Protein AF-A0A7S4M782-F1 (afdb_monomer_lite)

pLDDT: mean 84.3, std 16.55, range [36.47, 96.69]

Organism: NCBI:txid1487602

Secondary structure (DSSP, 8-state):
--HHHH--HHHHHHHHHHHHH-S-HHHHHHHHHHHHHH-EE-HHHHHHHHHHHTSSHHHHHHHHHHGGG--EE-TTHHHHHHHHTT-SSHHHHHHHHHHHHHHHH-TTS-HHHHHHHHHHHHHHHH-HHHHTSTTGGG--HHHHHTT--

Foldseek 3Di:
DDLLVVDDPVLLLVLLCQLQPPPDLVSNLVSLLSNLQVQEDDPSNLNSLVNQCPDPDVSVVSSLVSLLSHAHYDPPCLVVLLVQCLPLDLSSVSSSLSNLVNNLPHPPQDPVSVVVSLVSNVVSVVDPSNVPDPNCVPPPVNVVVVVPD

Sequence (149 aa):
VTFQNCATPDLASLLSVATTESVSAFGRIAAMELLSIFGHVSEDTVNAMKCALLDVSFVAESALLCTKQFRYLDDGLLEFLIKELYHQFPSMCLAAARILSAVYLEPCTSPKQRHIILEALAEALKHPSIKKKPVFTMINTAKKITANH

Radius of gyration: 15.27 Å; chains: 1; bounding box: 32×34×45 Å

Structure (mmCIF, N/CA/C/O backbone):
data_AF-A0A7S4M782-F1
#
_entry.id   AF-A0A7S4M782-F1
#
loop_
_atom_site.group_PDB
_atom_site.id
_atom_site.type_symbol
_atom_site.label_atom_id
_atom_site.label_alt_id
_atom_site.label_comp_id
_atom_site.label_asym_id
_atom_site.label_entity_id
_atom_site.label_seq_id
_atom_site.pdbx_PDB_ins_code
_atom_site.Cartn_x
_atom_site.Cartn_y
_atom_site.Cartn_z
_atom_site.occupancy
_atom_site.B_iso_or_equiv
_atom_site.auth_seq_id
_atom_site.auth_comp_id
_atom_site.auth_asym_id
_atom_site.auth_atom_id
_atom_site.pdbx_PDB_model_num
ATOM 1 N N . VAL A 1 1 ? -6.361 22.117 -12.396 1.00 50.34 1 VAL A N 1
ATOM 2 C CA . VAL A 1 1 ? -6.978 20.791 -12.168 1.00 50.34 1 VAL A CA 1
ATOM 3 C C . VAL A 1 1 ? -5.873 19.863 -11.700 1.00 50.34 1 VAL A C 1
ATOM 5 O O . VAL A 1 1 ? -4.848 19.809 -12.365 1.00 50.34 1 VAL A O 1
ATOM 8 N N . THR A 1 2 ? -5.990 19.264 -10.517 1.00 65.12 2 THR A N 1
ATOM 9 C CA . THR A 1 2 ? -4.994 18.310 -9.998 1.00 65.12 2 THR A CA 1
ATOM 10 C C . THR A 1 2 ? -5.174 16.957 -10.687 1.00 65.12 2 THR A C 1
ATOM 12 O O . THR A 1 2 ? -6.294 16.612 -11.052 1.00 65.12 2 THR A O 1
ATOM 15 N N . PHE A 1 3 ? -4.094 16.187 -10.863 1.00 70.94 3 PHE A N 1
ATOM 16 C CA . PHE A 1 3 ? -4.130 14.839 -11.458 1.00 70.94 3 PHE A CA 1
ATOM 17 C C . PHE A 1 3 ? -5.226 13.956 -10.837 1.00 70.94 3 PHE A C 1
ATOM 19 O O . PHE A 1 3 ? -5.972 13.294 -11.550 1.00 70.94 3 PHE A O 1
ATOM 26 N N . GLN A 1 4 ? -5.394 14.047 -9.515 1.00 69.19 4 GLN A N 1
ATOM 27 C CA . GLN A 1 4 ? -6.413 13.328 -8.752 1.00 69.19 4 GLN A CA 1
ATOM 28 C C . GLN A 1 4 ? -7.854 13.609 -9.219 1.00 69.19 4 GLN A C 1
ATOM 30 O O . GLN A 1 4 ? -8.684 12.710 -9.191 1.00 69.19 4 GLN A O 1
ATOM 35 N N . ASN A 1 5 ? -8.144 14.818 -9.713 1.00 67.44 5 ASN A N 1
ATOM 36 C CA . ASN A 1 5 ? -9.477 15.188 -10.205 1.00 67.44 5 ASN A CA 1
ATOM 37 C C . ASN A 1 5 ? -9.756 14.674 -11.628 1.00 67.44 5 ASN A C 1
ATOM 39 O O . ASN A 1 5 ? -10.899 14.720 -12.073 1.00 67.44 5 ASN A O 1
ATOM 43 N N . CYS A 1 6 ? -8.721 14.232 -12.350 1.00 70.94 6 CYS A N 1
ATOM 44 C CA . CYS A 1 6 ? -8.830 13.663 -13.696 1.00 70.94 6 CYS A CA 1
ATOM 45 C C . CYS A 1 6 ? -8.669 12.138 -13.709 1.00 70.94 6 CYS A C 1
ATOM 47 O O . CYS A 1 6 ? -8.806 11.523 -14.765 1.00 70.94 6 CYS A O 1
ATOM 49 N N . ALA A 1 7 ? -8.310 11.536 -12.575 1.00 75.69 7 ALA A N 1
ATOM 50 C CA . ALA A 1 7 ? -8.004 10.122 -12.501 1.00 75.69 7 ALA A CA 1
ATOM 51 C C . ALA A 1 7 ? -9.288 9.284 -12.521 1.00 75.69 7 ALA A C 1
ATOM 53 O O . ALA A 1 7 ? -10.231 9.539 -11.772 1.00 75.69 7 ALA A O 1
ATOM 54 N N . THR A 1 8 ? -9.311 8.280 -13.393 1.00 81.44 8 THR A N 1
ATOM 55 C CA . THR A 1 8 ? -10.413 7.326 -13.549 1.00 81.44 8 THR A CA 1
ATOM 56 C C . THR A 1 8 ? -9.976 5.930 -13.092 1.00 81.44 8 THR A C 1
ATOM 58 O O . THR A 1 8 ? -8.773 5.652 -13.054 1.00 81.44 8 THR A O 1
A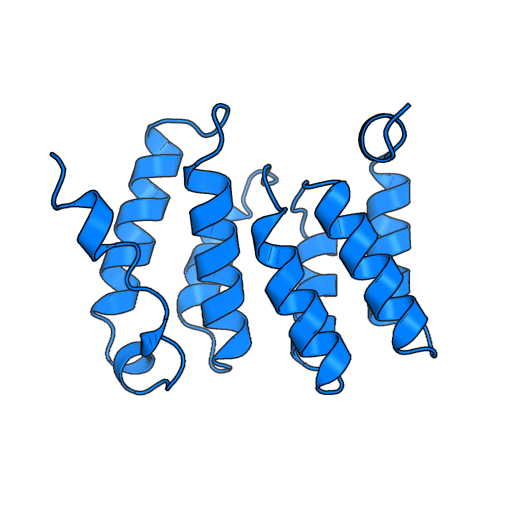TOM 61 N N . PRO A 1 9 ? -10.918 5.020 -12.783 1.00 81.12 9 PRO A N 1
ATOM 62 C CA . PRO A 1 9 ? -10.592 3.617 -12.523 1.00 81.12 9 PRO A CA 1
ATOM 63 C C . PRO A 1 9 ? -9.785 2.969 -13.661 1.00 81.12 9 PRO A C 1
ATOM 65 O O . PRO A 1 9 ? -8.794 2.291 -13.401 1.00 81.12 9 PRO A O 1
ATOM 68 N N . ASP A 1 10 ? -10.131 3.268 -14.917 1.00 86.81 10 ASP A N 1
ATOM 69 C CA . ASP A 1 10 ? -9.400 2.770 -16.090 1.00 86.81 10 ASP A CA 1
ATOM 70 C C . ASP A 1 10 ? -7.943 3.249 -16.105 1.00 86.81 10 ASP A C 1
ATOM 72 O O . ASP A 1 10 ? -7.029 2.480 -16.404 1.00 86.81 10 ASP A O 1
ATOM 76 N N . LEU A 1 11 ? -7.700 4.512 -15.729 1.00 86.19 11 LEU A N 1
ATOM 77 C CA . LEU A 1 11 ? -6.343 5.039 -15.605 1.00 86.19 11 LEU A CA 1
ATOM 78 C C . LEU A 1 11 ? -5.560 4.303 -14.509 1.00 86.19 11 LEU A C 1
ATOM 80 O O . LEU A 1 11 ? -4.391 3.990 -14.713 1.00 86.19 11 LEU A O 1
ATOM 84 N N . ALA A 1 12 ? -6.183 3.996 -13.369 1.00 86.06 12 ALA A N 1
ATOM 85 C CA . ALA A 1 12 ? -5.533 3.240 -12.299 1.00 86.06 12 ALA A CA 1
ATOM 86 C C . ALA A 1 12 ? -5.155 1.815 -12.740 1.00 86.06 12 ALA A C 1
ATOM 88 O O . ALA A 1 12 ? -4.061 1.344 -12.423 1.00 86.06 12 ALA A O 1
ATOM 89 N N . SER A 1 13 ? -6.000 1.151 -13.530 1.00 90.44 13 SER A N 1
ATOM 90 C CA . SER A 1 13 ? -5.670 -0.169 -14.079 1.00 90.44 13 SER A CA 1
ATOM 91 C C . SER A 1 13 ? -4.499 -0.083 -15.071 1.00 90.44 13 SER A C 1
ATOM 93 O O . SER A 1 13 ? -3.514 -0.810 -14.942 1.00 90.44 13 SER A O 1
ATOM 95 N N . LEU A 1 14 ? -4.510 0.903 -15.980 1.00 91.62 14 LEU A N 1
ATOM 96 C CA . LEU A 1 14 ? -3.400 1.141 -16.915 1.00 91.62 14 LEU A CA 1
ATOM 97 C C . LEU A 1 14 ? -2.075 1.449 -16.205 1.00 91.62 14 LEU A C 1
ATOM 99 O O . LEU A 1 14 ? -1.023 0.956 -16.610 1.00 91.62 14 LEU A O 1
ATOM 103 N N . LEU A 1 15 ? -2.104 2.254 -15.141 1.00 93.06 15 LEU A N 1
ATOM 104 C CA . LEU A 1 15 ? -0.908 2.557 -14.355 1.00 93.06 15 LEU A CA 1
ATOM 105 C C . LEU A 1 15 ? -0.418 1.338 -13.561 1.00 93.06 15 LEU A C 1
ATOM 107 O O . LEU A 1 15 ? 0.790 1.165 -13.390 1.00 93.06 15 LEU A O 1
ATOM 111 N N . SER A 1 16 ? -1.326 0.471 -13.112 1.00 93.50 16 SER A N 1
ATOM 112 C CA . SER A 1 16 ? -0.964 -0.795 -12.466 1.00 93.50 16 SER A CA 1
ATOM 113 C C . SER A 1 16 ? -0.221 -1.707 -13.439 1.00 93.50 16 SER A C 1
ATOM 115 O O . SER A 1 16 ? 0.884 -2.146 -13.125 1.00 93.50 16 SER A O 1
ATOM 117 N N . VAL A 1 17 ? -0.736 -1.865 -14.662 1.00 94.56 17 VAL A N 1
ATOM 118 C CA . VAL A 1 1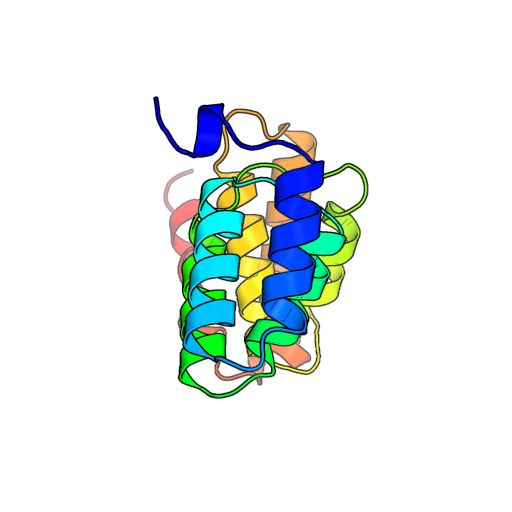7 ? -0.054 -2.594 -15.746 1.00 94.56 17 VAL A CA 1
ATOM 119 C C . VAL A 1 17 ? 1.297 -1.956 -16.085 1.00 94.56 17 VAL A C 1
ATOM 121 O O . VAL A 1 17 ? 2.308 -2.645 -16.200 1.00 94.56 17 VAL A O 1
ATOM 124 N N . ALA A 1 18 ? 1.368 -0.627 -16.191 1.00 94.44 18 ALA A N 1
ATOM 125 C CA . ALA A 1 18 ? 2.626 0.064 -16.474 1.00 94.44 18 ALA A CA 1
ATOM 126 C C . ALA A 1 18 ? 3.667 -0.126 -15.358 1.00 94.44 18 ALA A C 1
ATOM 128 O O . ALA A 1 18 ? 4.863 -0.216 -15.643 1.00 94.44 18 ALA A O 1
ATOM 129 N N . THR A 1 19 ? 3.226 -0.225 -14.102 1.00 94.50 19 THR A N 1
ATOM 130 C CA . THR A 1 19 ? 4.095 -0.532 -12.960 1.00 94.50 19 THR A CA 1
ATOM 131 C C . THR A 1 19 ? 4.664 -1.945 -13.052 1.00 94.50 19 THR A C 1
ATOM 133 O O . THR A 1 19 ? 5.794 -2.158 -12.631 1.00 94.50 19 THR A O 1
ATOM 136 N N . THR A 1 20 ? 3.924 -2.912 -13.594 1.00 92.69 20 THR A N 1
ATOM 137 C CA . THR A 1 20 ? 4.368 -4.312 -13.660 1.00 92.69 20 THR A CA 1
ATOM 138 C C . THR A 1 20 ? 5.145 -4.640 -14.932 1.00 92.69 20 THR A C 1
ATOM 140 O O . THR A 1 20 ? 6.103 -5.406 -14.880 1.00 92.69 20 THR A O 1
ATOM 143 N N . GLU A 1 21 ? 4.758 -4.065 -16.070 1.00 93.00 21 GLU A N 1
ATOM 144 C CA . GLU A 1 21 ? 5.214 -4.508 -17.395 1.00 93.00 21 GLU A CA 1
ATOM 145 C C . GLU A 1 21 ? 6.179 -3.540 -18.087 1.00 93.00 21 GLU A C 1
ATOM 147 O O . GLU A 1 21 ? 6.851 -3.925 -19.046 1.00 93.00 21 GLU A O 1
ATOM 152 N N . SER A 1 22 ? 6.286 -2.284 -17.635 1.00 90.94 22 SER A N 1
ATOM 153 C CA . SER A 1 22 ? 7.188 -1.334 -18.290 1.00 90.94 22 SER A CA 1
ATOM 154 C C . SER A 1 22 ? 8.636 -1.807 -18.199 1.00 90.94 22 SER A C 1
ATOM 156 O O . SER A 1 22 ? 9.171 -2.041 -17.115 1.00 90.94 22 SER A O 1
ATOM 158 N N . VAL A 1 23 ? 9.314 -1.882 -19.346 1.00 89.62 23 VAL A N 1
ATOM 159 C CA . VAL A 1 23 ? 10.737 -2.256 -19.420 1.00 89.62 23 VAL A CA 1
ATOM 160 C C . VAL A 1 23 ? 11.643 -1.238 -18.720 1.00 89.62 23 VAL A C 1
ATOM 162 O O . VAL A 1 23 ? 12.724 -1.583 -18.244 1.00 89.62 23 VAL A O 1
ATOM 165 N N . SER A 1 24 ? 11.195 0.016 -18.620 1.00 94.56 24 SER A N 1
ATOM 166 C CA . SER A 1 24 ? 11.934 1.097 -17.976 1.00 94.56 24 SER A CA 1
ATOM 167 C C . SER A 1 24 ? 11.616 1.150 -16.489 1.00 94.56 24 SER A C 1
ATOM 169 O O . SER A 1 24 ? 10.475 1.393 -16.099 1.00 94.56 24 SER A O 1
ATOM 171 N N . ALA A 1 25 ? 12.644 1.031 -15.651 1.00 93.69 25 ALA A N 1
ATOM 172 C CA . ALA A 1 25 ? 12.493 1.190 -14.210 1.00 93.69 25 ALA A CA 1
ATOM 173 C C . ALA A 1 25 ? 11.972 2.593 -13.828 1.00 93.69 25 ALA A C 1
ATOM 175 O O . ALA A 1 25 ? 11.148 2.720 -12.928 1.00 93.69 25 ALA A O 1
ATOM 176 N N . PHE A 1 26 ? 12.357 3.638 -14.573 1.00 94.75 26 PHE A N 1
ATOM 177 C CA . PHE A 1 26 ? 11.786 4.981 -14.408 1.00 94.75 26 PHE A CA 1
ATOM 178 C C . PHE A 1 26 ? 10.307 5.040 -14.803 1.00 94.75 26 PHE A C 1
ATOM 180 O O . PHE A 1 26 ? 9.534 5.751 -14.171 1.00 94.75 26 PHE A O 1
ATOM 187 N N . GLY A 1 27 ? 9.905 4.275 -15.822 1.00 95.12 27 GLY A N 1
ATOM 188 C CA . GLY A 1 27 ? 8.502 4.152 -16.214 1.00 95.12 27 GLY A CA 1
ATOM 189 C C . GLY A 1 27 ? 7.659 3.498 -15.120 1.00 95.12 27 GLY A C 1
ATOM 190 O O . GLY A 1 27 ? 6.592 4.010 -14.792 1.00 95.12 27 GLY A O 1
ATOM 191 N N . ARG A 1 28 ? 8.168 2.422 -14.505 1.00 96.69 28 ARG A N 1
ATOM 192 C CA . ARG A 1 28 ? 7.503 1.754 -13.373 1.00 96.69 28 ARG A CA 1
ATOM 193 C C . ARG A 1 28 ? 7.392 2.669 -12.150 1.00 96.69 28 ARG A C 1
ATOM 195 O O . ARG A 1 28 ? 6.337 2.723 -11.529 1.00 96.69 28 ARG A O 1
ATOM 202 N N . ILE A 1 29 ? 8.441 3.440 -11.850 1.00 96.38 29 ILE A N 1
ATOM 203 C CA . ILE A 1 29 ? 8.432 4.448 -10.775 1.00 96.38 29 ILE A CA 1
ATOM 204 C C . ILE A 1 29 ? 7.379 5.521 -11.030 1.00 96.38 29 ILE A C 1
ATOM 206 O O . ILE A 1 29 ? 6.541 5.760 -10.167 1.00 96.38 29 ILE A O 1
ATOM 210 N N . ALA A 1 30 ? 7.381 6.127 -12.219 1.00 95.50 30 ALA A N 1
ATOM 211 C CA . ALA A 1 30 ? 6.414 7.163 -12.559 1.00 95.50 30 ALA A CA 1
ATOM 212 C C . ALA A 1 30 ? 4.973 6.636 -12.472 1.00 95.50 30 ALA A C 1
ATOM 214 O O . ALA A 1 30 ? 4.096 7.312 -11.938 1.00 95.50 30 ALA A O 1
ATOM 215 N N . ALA A 1 31 ? 4.728 5.409 -12.941 1.00 95.44 31 ALA A N 1
ATOM 216 C CA . ALA A 1 31 ? 3.417 4.779 -12.846 1.00 95.44 31 ALA A CA 1
ATOM 217 C C . ALA A 1 31 ? 2.976 4.564 -11.385 1.00 95.44 31 ALA A C 1
ATOM 219 O O . ALA A 1 31 ? 1.854 4.924 -11.026 1.00 95.44 31 ALA A O 1
ATOM 220 N N . MET A 1 32 ? 3.871 4.065 -10.527 1.00 95.75 32 MET A N 1
ATOM 221 C CA . MET A 1 32 ? 3.615 3.875 -9.095 1.00 95.75 32 MET A CA 1
ATOM 222 C C . MET A 1 32 ? 3.374 5.201 -8.356 1.00 95.75 32 MET A C 1
ATOM 224 O O . MET A 1 32 ? 2.467 5.299 -7.529 1.00 95.75 32 MET A O 1
ATOM 228 N N . GLU A 1 33 ? 4.129 6.250 -8.681 1.00 94.94 33 GLU A N 1
ATOM 229 C CA . GLU A 1 33 ? 3.914 7.585 -8.116 1.00 94.94 33 GLU A CA 1
ATOM 230 C C . GLU A 1 33 ? 2.535 8.133 -8.494 1.00 94.94 33 GLU A C 1
ATOM 232 O O . GLU A 1 33 ? 1.802 8.599 -7.618 1.00 94.94 33 GLU A O 1
ATOM 237 N N . LEU A 1 34 ? 2.133 8.005 -9.761 1.00 93.50 34 LEU A N 1
ATOM 238 C CA . LEU A 1 34 ? 0.811 8.422 -10.231 1.00 93.50 34 LEU A CA 1
ATOM 239 C C . LEU A 1 34 ? -0.323 7.614 -9.577 1.00 93.50 34 LEU A C 1
ATOM 241 O O . LEU A 1 34 ? -1.316 8.209 -9.154 1.00 93.50 34 LEU A O 1
ATOM 245 N N . LEU A 1 35 ? -0.161 6.295 -9.408 1.00 92.50 35 LEU A N 1
ATOM 246 C CA . LEU A 1 35 ? -1.091 5.466 -8.624 1.00 92.50 35 LEU A CA 1
ATOM 247 C C . LEU A 1 35 ? -1.228 5.970 -7.189 1.00 92.50 35 LEU A C 1
ATOM 249 O O . LEU A 1 35 ? -2.327 6.055 -6.644 1.00 92.50 35 LEU A O 1
ATOM 253 N N . SER A 1 36 ? -0.109 6.336 -6.571 1.00 92.50 36 SER A N 1
ATOM 254 C CA . SER A 1 36 ? -0.105 6.824 -5.196 1.00 92.50 36 SER A CA 1
ATOM 255 C C . SER A 1 36 ? -0.803 8.179 -5.053 1.00 92.50 36 SER A C 1
ATOM 257 O O . SER A 1 36 ? -1.490 8.399 -4.059 1.00 92.50 36 SER A O 1
ATOM 259 N N . ILE A 1 37 ? -0.704 9.049 -6.066 1.00 90.56 37 ILE A N 1
ATOM 260 C CA . ILE A 1 37 ? -1.408 10.341 -6.118 1.00 90.56 37 ILE A CA 1
ATOM 261 C C . ILE A 1 37 ? -2.913 10.137 -6.321 1.00 90.56 37 ILE A C 1
ATOM 263 O O . ILE A 1 37 ? -3.710 10.891 -5.761 1.00 90.56 37 ILE A O 1
ATOM 267 N N . PHE A 1 38 ? -3.322 9.125 -7.097 1.00 88.62 38 PHE A N 1
ATOM 268 C CA . PHE A 1 38 ? -4.734 8.744 -7.182 1.00 88.62 38 PHE A CA 1
ATOM 269 C C . PHE A 1 38 ? -5.280 8.367 -5.796 1.00 88.62 38 PHE A C 1
ATOM 271 O O . PHE A 1 38 ? -6.397 8.740 -5.438 1.00 88.62 38 PHE A O 1
ATOM 278 N N . GLY A 1 39 ? -4.457 7.702 -4.981 1.00 87.69 39 GLY A N 1
ATOM 279 C CA . GLY A 1 39 ? -4.704 7.490 -3.555 1.00 87.69 39 GLY A CA 1
ATOM 280 C C . GLY A 1 39 ? -5.720 6.388 -3.247 1.00 87.69 39 GLY A C 1
ATOM 281 O O . GLY A 1 39 ? -5.917 6.055 -2.077 1.00 87.69 39 GLY A O 1
ATOM 282 N N . HIS A 1 40 ? -6.340 5.800 -4.268 1.00 89.88 40 HIS A N 1
ATOM 283 C CA . HIS A 1 40 ? -7.216 4.645 -4.143 1.00 89.88 40 HIS A CA 1
ATOM 284 C C . HIS A 1 40 ? -6.416 3.339 -4.202 1.00 89.88 40 HIS A C 1
ATOM 286 O O . HIS A 1 40 ? -5.595 3.117 -5.096 1.00 89.88 40 HIS A O 1
ATOM 292 N N . VAL A 1 41 ? -6.664 2.468 -3.236 1.00 89.25 41 VAL A N 1
ATOM 293 C CA . VAL A 1 41 ? -6.052 1.152 -3.114 1.00 89.25 41 VAL A CA 1
ATOM 294 C C . VAL A 1 41 ? -7.085 0.130 -3.549 1.00 89.25 41 VAL A C 1
ATOM 296 O O . VAL A 1 41 ? -7.998 -0.181 -2.788 1.00 89.25 41 VAL A O 1
ATOM 299 N N . SER A 1 42 ? -6.906 -0.370 -4.768 1.00 91.62 42 SER A N 1
ATOM 300 C CA . SER A 1 42 ? -7.616 -1.515 -5.330 1.00 91.62 42 SER A CA 1
ATOM 301 C C . SER A 1 42 ? -6.722 -2.757 -5.351 1.00 91.62 42 SER A C 1
ATOM 303 O O . SER A 1 42 ? -5.537 -2.695 -5.004 1.00 91.62 42 SER A O 1
ATOM 305 N N . GLU A 1 43 ? -7.272 -3.896 -5.773 1.00 91.25 43 GLU A N 1
ATOM 306 C CA . GLU A 1 43 ? -6.494 -5.123 -5.977 1.00 91.25 43 GLU A CA 1
ATOM 307 C C . GLU A 1 43 ? -5.360 -4.912 -6.997 1.00 91.25 43 GLU A C 1
ATOM 309 O O . GLU A 1 43 ? -4.221 -5.307 -6.740 1.00 91.25 43 GLU A O 1
ATOM 314 N N . ASP A 1 44 ? -5.634 -4.190 -8.088 1.00 91.50 44 ASP A N 1
ATOM 315 C CA . ASP A 1 44 ? -4.635 -3.797 -9.089 1.00 91.50 44 ASP A CA 1
ATOM 316 C C . ASP A 1 44 ? -3.499 -2.975 -8.459 1.00 91.50 44 ASP A C 1
ATOM 318 O O . ASP A 1 44 ? -2.323 -3.308 -8.629 1.00 91.50 44 ASP A O 1
ATOM 322 N N . THR A 1 45 ? -3.836 -1.958 -7.652 1.00 92.25 45 THR A N 1
ATOM 323 C CA . THR A 1 45 ? -2.847 -1.126 -6.946 1.00 92.25 45 THR A CA 1
ATOM 324 C C . THR A 1 45 ? -1.975 -1.968 -6.014 1.00 92.25 45 THR A C 1
ATOM 326 O O . THR A 1 45 ? -0.759 -1.777 -5.933 1.00 92.25 45 THR A O 1
ATOM 329 N N . VAL A 1 46 ? -2.584 -2.914 -5.296 1.00 92.19 46 VAL A N 1
ATOM 330 C CA . VAL A 1 46 ? -1.879 -3.816 -4.383 1.00 92.19 46 VAL A CA 1
ATOM 331 C C . VAL A 1 46 ? -0.942 -4.750 -5.148 1.00 92.19 46 VAL A C 1
ATOM 333 O O . VAL A 1 46 ? 0.209 -4.913 -4.740 1.00 92.19 46 VAL A O 1
ATOM 336 N N . ASN A 1 47 ? -1.386 -5.329 -6.263 1.00 92.75 47 ASN A N 1
ATOM 337 C CA . ASN A 1 47 ? -0.560 -6.198 -7.100 1.00 92.75 47 ASN A CA 1
ATOM 338 C C . ASN A 1 47 ? 0.614 -5.431 -7.724 1.00 92.75 47 ASN A C 1
ATOM 340 O O . ASN A 1 47 ? 1.759 -5.877 -7.625 1.00 92.75 47 ASN A O 1
ATOM 344 N N . ALA A 1 48 ? 0.364 -4.234 -8.258 1.00 94.56 48 ALA A N 1
ATOM 345 C CA . ALA A 1 48 ? 1.397 -3.339 -8.771 1.00 94.56 48 ALA A CA 1
ATOM 346 C C . ALA A 1 48 ? 2.436 -2.988 -7.694 1.00 94.56 48 ALA A C 1
ATOM 348 O O . ALA A 1 48 ? 3.643 -3.074 -7.928 1.00 94.56 48 ALA A O 1
ATOM 349 N N . MET A 1 49 ? 1.979 -2.660 -6.481 1.00 94.88 49 MET A N 1
ATOM 350 C CA . MET A 1 49 ? 2.847 -2.384 -5.335 1.00 94.88 49 MET A CA 1
ATOM 351 C C . MET A 1 49 ? 3.690 -3.605 -4.960 1.00 94.88 49 MET A C 1
ATOM 353 O O . MET A 1 49 ? 4.890 -3.477 -4.721 1.00 94.88 49 MET A O 1
ATOM 357 N N . LYS A 1 50 ? 3.093 -4.802 -4.942 1.00 94.25 50 LYS A N 1
ATOM 358 C CA . LYS A 1 50 ? 3.817 -6.044 -4.656 1.00 94.25 50 LYS A CA 1
ATOM 359 C C . LYS A 1 50 ? 4.933 -6.292 -5.668 1.00 94.25 50 LYS A C 1
ATOM 361 O O . LYS A 1 50 ? 6.056 -6.587 -5.262 1.00 94.25 50 LYS A O 1
ATOM 366 N N . CYS A 1 51 ? 4.647 -6.142 -6.959 1.00 94.50 51 CYS A N 1
ATOM 367 C CA . CYS A 1 51 ? 5.656 -6.265 -8.007 1.00 94.50 51 CYS A CA 1
ATOM 368 C C . CYS A 1 51 ? 6.777 -5.235 -7.824 1.00 94.50 51 CYS A C 1
ATOM 370 O O . CYS A 1 51 ? 7.945 -5.612 -7.806 1.00 94.50 51 CYS A O 1
ATOM 372 N N . ALA A 1 52 ? 6.432 -3.966 -7.590 1.00 95.44 52 ALA A N 1
ATOM 373 C CA . ALA A 1 52 ? 7.410 -2.895 -7.416 1.00 95.44 52 ALA A CA 1
ATOM 374 C C . ALA A 1 52 ? 8.305 -3.093 -6.174 1.00 95.44 52 ALA A C 1
ATOM 376 O O . ALA A 1 52 ? 9.505 -2.844 -6.232 1.00 95.44 52 ALA A O 1
ATOM 377 N N . LEU A 1 53 ? 7.761 -3.598 -5.059 1.00 94.06 53 LEU A N 1
ATOM 378 C CA . LEU A 1 53 ? 8.518 -3.886 -3.828 1.00 94.06 53 LEU A CA 1
ATOM 379 C C . LEU A 1 53 ? 9.500 -5.061 -3.952 1.00 94.06 53 LEU A C 1
ATOM 381 O O . LEU A 1 53 ? 10.366 -5.212 -3.085 1.00 94.06 53 LEU A O 1
ATOM 385 N N . LEU A 1 54 ? 9.339 -5.907 -4.971 1.00 92.00 54 LEU A N 1
ATOM 386 C CA . LEU A 1 54 ? 10.216 -7.044 -5.275 1.00 92.00 54 LEU A CA 1
ATOM 387 C C . LEU A 1 54 ? 11.148 -6.774 -6.466 1.00 92.00 54 LEU A C 1
ATOM 389 O O . LEU A 1 54 ? 11.891 -7.662 -6.879 1.00 92.00 54 LEU A O 1
ATOM 393 N N . ASP A 1 55 ? 11.100 -5.563 -7.009 1.00 93.44 55 ASP A N 1
ATOM 394 C CA . ASP A 1 55 ? 11.898 -5.121 -8.146 1.00 93.44 55 ASP A CA 1
ATOM 395 C C . ASP A 1 55 ? 13.300 -4.644 -7.704 1.00 93.44 55 ASP A C 1
ATOM 397 O O . ASP A 1 55 ? 13.709 -4.777 -6.546 1.00 93.44 55 ASP A O 1
ATOM 401 N N . VAL A 1 56 ? 14.061 -4.071 -8.638 1.00 89.75 56 VAL A N 1
ATOM 402 C CA . VAL A 1 56 ? 15.343 -3.410 -8.387 1.00 89.75 56 VAL A CA 1
ATOM 403 C C . VAL A 1 56 ? 15.215 -2.331 -7.308 1.00 89.75 56 VAL A C 1
ATOM 405 O O . VAL A 1 56 ? 14.181 -1.678 -7.154 1.00 89.75 56 VAL A O 1
ATOM 408 N N . SER A 1 57 ? 16.303 -2.116 -6.567 1.00 87.69 57 SER A N 1
ATOM 409 C CA . SER A 1 57 ? 16.311 -1.377 -5.294 1.00 87.69 57 SER A CA 1
ATOM 410 C C . SER A 1 57 ? 15.608 -0.016 -5.324 1.00 87.69 57 SER A C 1
ATOM 412 O O . SER A 1 57 ? 14.840 0.290 -4.417 1.00 87.69 57 SER A O 1
ATOM 414 N N . PHE A 1 58 ? 15.837 0.789 -6.359 1.00 88.31 58 PHE A N 1
ATOM 415 C CA . PHE A 1 58 ? 15.279 2.140 -6.463 1.00 88.31 58 PHE A CA 1
ATOM 416 C C . PHE A 1 58 ? 13.786 2.153 -6.846 1.00 88.31 58 PHE A C 1
ATOM 418 O O . PHE A 1 58 ? 13.064 3.070 -6.454 1.00 88.31 58 PHE A O 1
ATOM 425 N N . VAL A 1 59 ? 13.289 1.119 -7.538 1.00 91.94 59 VAL A N 1
ATOM 426 C CA . VAL A 1 59 ? 11.844 0.929 -7.765 1.00 91.94 59 VAL A CA 1
ATOM 427 C C . VAL A 1 59 ? 11.172 0.522 -6.454 1.00 91.94 59 VAL A C 1
ATOM 429 O O . VAL A 1 59 ? 10.172 1.124 -6.065 1.00 91.94 59 VAL A O 1
ATOM 432 N N . ALA A 1 60 ? 11.769 -0.424 -5.725 1.00 91.75 60 ALA A N 1
ATOM 433 C CA . ALA A 1 60 ? 11.264 -0.866 -4.427 1.00 91.75 60 ALA A CA 1
ATOM 434 C C . ALA A 1 60 ? 11.239 0.268 -3.386 1.00 91.75 60 ALA A C 1
ATOM 436 O O . ALA A 1 60 ? 10.290 0.383 -2.606 1.00 91.75 60 ALA A O 1
ATOM 437 N N . GLU A 1 61 ? 12.252 1.138 -3.384 1.00 90.31 61 GLU A N 1
ATOM 438 C CA . GLU A 1 61 ? 12.292 2.322 -2.525 1.00 90.31 61 GLU A CA 1
ATOM 439 C C . GLU A 1 61 ? 11.168 3.312 -2.860 1.00 90.31 61 GLU A C 1
ATOM 441 O O . GLU A 1 61 ? 10.439 3.734 -1.956 1.00 90.31 61 GLU A O 1
ATOM 446 N N . SER A 1 62 ? 10.975 3.637 -4.144 1.00 92.75 62 SER A N 1
ATOM 447 C CA . SER A 1 62 ? 9.888 4.524 -4.580 1.00 92.75 62 SER A CA 1
ATOM 448 C C . SER A 1 62 ? 8.512 3.955 -4.217 1.00 92.75 62 SER A C 1
ATOM 450 O O . SER A 1 62 ? 7.684 4.651 -3.621 1.00 92.75 62 SER A O 1
ATOM 452 N N . ALA A 1 63 ? 8.294 2.660 -4.454 1.00 94.94 63 ALA A N 1
ATOM 453 C CA . ALA A 1 63 ? 7.071 1.960 -4.074 1.00 94.94 63 ALA A CA 1
ATOM 454 C C . ALA A 1 63 ? 6.788 2.100 -2.567 1.00 94.94 63 ALA A C 1
ATOM 456 O O . ALA A 1 63 ? 5.694 2.474 -2.136 1.00 94.94 63 ALA A O 1
ATOM 457 N N . LEU A 1 64 ? 7.815 1.921 -1.738 1.00 93.12 64 LEU A N 1
ATOM 458 C CA . LEU A 1 64 ? 7.695 2.065 -0.295 1.00 93.12 64 LEU A CA 1
ATOM 459 C C . LEU A 1 64 ? 7.399 3.511 0.153 1.00 93.12 64 LEU A C 1
ATOM 461 O O . LEU A 1 64 ? 6.729 3.712 1.175 1.00 93.12 64 LEU A O 1
ATOM 465 N N . LEU A 1 65 ? 7.878 4.526 -0.569 1.00 92.56 65 LEU A N 1
ATOM 466 C CA . LEU A 1 65 ? 7.539 5.934 -0.320 1.00 92.56 65 LEU A CA 1
ATOM 467 C C . LEU A 1 65 ? 6.082 6.239 -0.686 1.00 92.56 65 LEU A C 1
ATOM 469 O O . LEU A 1 65 ? 5.379 6.885 0.098 1.00 92.56 65 LEU A O 1
ATOM 473 N N . CYS A 1 66 ? 5.619 5.700 -1.813 1.00 94.38 66 CYS A N 1
ATOM 474 C CA . CYS A 1 66 ? 4.261 5.853 -2.332 1.00 94.38 66 CYS A CA 1
ATOM 475 C C . CYS A 1 66 ? 3.180 5.376 -1.351 1.00 94.38 66 CYS A C 1
ATOM 477 O O . CYS A 1 66 ? 2.101 5.962 -1.293 1.00 94.38 66 CYS A O 1
ATOM 479 N N . THR A 1 67 ? 3.490 4.400 -0.487 1.00 92.88 67 THR A N 1
ATOM 480 C CA . THR A 1 67 ? 2.547 3.880 0.528 1.00 92.88 67 THR A CA 1
ATOM 481 C C . THR A 1 67 ? 1.909 4.949 1.422 1.00 92.88 67 THR A C 1
ATOM 483 O O . THR A 1 67 ? 0.802 4.759 1.918 1.00 92.88 67 THR A O 1
ATOM 486 N N . LYS A 1 68 ? 2.585 6.088 1.622 1.00 89.50 68 LYS A N 1
ATOM 487 C CA . LYS A 1 68 ? 2.099 7.202 2.449 1.00 89.50 68 LYS A CA 1
ATOM 488 C C . LYS A 1 68 ? 1.010 8.037 1.782 1.00 89.50 68 LYS A C 1
ATOM 490 O O . LYS A 1 68 ? 0.414 8.866 2.468 1.00 89.50 68 LYS A O 1
ATOM 495 N N . GLN A 1 69 ? 0.807 7.896 0.474 1.00 90.38 69 GLN A N 1
ATOM 496 C CA . GLN A 1 69 ? -0.153 8.691 -0.296 1.00 90.38 69 GLN A CA 1
ATOM 497 C C . GLN A 1 69 ? -1.488 7.977 -0.499 1.00 90.38 69 GLN A C 1
ATOM 499 O O . GLN A 1 69 ? -2.454 8.618 -0.887 1.00 90.38 69 GLN A O 1
ATOM 504 N N . PHE A 1 70 ? -1.576 6.690 -0.165 1.00 90.06 70 PHE A N 1
ATOM 505 C CA . PHE A 1 70 ? -2.837 5.962 -0.197 1.00 90.06 70 PHE A CA 1
ATOM 506 C C . PHE A 1 70 ? -3.795 6.412 0.904 1.00 90.06 70 PHE A C 1
ATOM 508 O O . PHE A 1 70 ? -3.384 6.726 2.023 1.00 90.06 70 PHE A O 1
ATOM 515 N N . ARG A 1 71 ? -5.078 6.472 0.558 1.00 88.31 71 ARG A N 1
ATOM 516 C CA . ARG A 1 71 ? -6.140 7.097 1.352 1.00 88.31 71 ARG A CA 1
ATOM 517 C C . ARG A 1 71 ? -7.354 6.180 1.465 1.00 88.31 71 ARG A C 1
ATOM 519 O O . ARG A 1 71 ? -7.832 5.914 2.562 1.00 88.31 71 ARG A O 1
ATOM 526 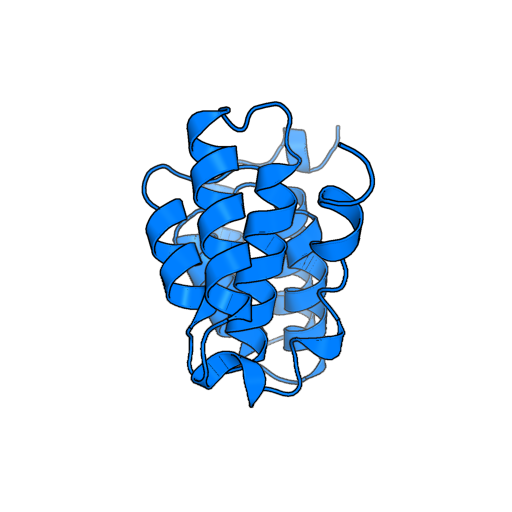N N . TYR A 1 72 ? -7.816 5.659 0.333 1.00 88.00 72 TYR A N 1
ATOM 527 C CA . TYR A 1 72 ? -9.079 4.933 0.222 1.00 88.00 72 TYR A CA 1
ATOM 528 C C . TYR A 1 72 ? -8.816 3.463 -0.100 1.00 88.00 72 TYR A C 1
ATOM 530 O O . TYR A 1 72 ? -7.943 3.179 -0.913 1.00 88.00 72 TYR A O 1
ATOM 538 N N . LEU A 1 73 ? -9.554 2.547 0.526 1.00 90.19 73 LEU A N 1
ATOM 539 C CA . LEU A 1 73 ? -9.491 1.108 0.254 1.00 90.19 73 LEU A CA 1
ATOM 540 C C . LEU A 1 73 ? -10.787 0.645 -0.398 1.00 90.19 73 LEU A C 1
ATOM 542 O O . LEU A 1 73 ? -11.855 0.994 0.105 1.00 90.19 73 LEU A O 1
ATOM 546 N N . ASP A 1 74 ? -10.675 -0.206 -1.416 1.00 89.56 74 ASP A N 1
ATOM 547 C CA . ASP A 1 74 ? -11.801 -1.020 -1.872 1.00 89.56 74 ASP A CA 1
ATOM 548 C C . ASP A 1 74 ? -12.306 -1.950 -0.758 1.00 89.56 74 ASP A C 1
ATOM 550 O O . ASP A 1 74 ? -11.555 -2.416 0.117 1.00 89.56 74 ASP A O 1
ATOM 554 N N . ASP A 1 75 ? -13.600 -2.256 -0.822 1.00 81.12 75 ASP A N 1
ATOM 555 C CA . ASP A 1 75 ? -14.244 -3.197 0.083 1.00 81.12 75 ASP A CA 1
ATOM 556 C C . ASP A 1 75 ? -13.564 -4.576 0.003 1.00 81.12 75 ASP A C 1
ATOM 558 O O . ASP A 1 75 ? -13.307 -5.121 -1.067 1.00 81.12 75 ASP A O 1
ATOM 562 N N . GLY A 1 76 ? -13.245 -5.154 1.164 1.00 84.00 76 GLY A N 1
ATOM 563 C CA . GLY A 1 76 ? -12.580 -6.461 1.268 1.00 84.00 76 GLY A CA 1
ATOM 564 C C . GLY A 1 76 ? -11.045 -6.428 1.273 1.00 84.00 76 GLY A C 1
ATOM 565 O O . GLY A 1 76 ? -10.429 -7.390 1.736 1.00 84.00 76 GLY A O 1
ATOM 566 N N . LEU A 1 77 ? -10.396 -5.319 0.890 1.00 92.44 77 LEU A N 1
ATOM 567 C CA . LEU A 1 77 ? -8.924 -5.236 0.927 1.00 92.44 77 LEU A CA 1
ATOM 568 C C . LEU A 1 77 ? -8.340 -5.056 2.326 1.00 92.44 77 LEU A C 1
ATOM 570 O O . LEU A 1 77 ? -7.160 -5.338 2.544 1.00 92.44 77 LEU A O 1
ATOM 574 N N . LEU A 1 78 ? -9.146 -4.624 3.295 1.00 94.00 78 LEU A N 1
ATOM 575 C CA . LEU A 1 78 ? -8.691 -4.457 4.674 1.00 94.00 78 LEU A CA 1
ATOM 576 C C . LEU A 1 78 ? -8.146 -5.772 5.253 1.00 94.00 78 LEU A C 1
ATOM 578 O O . LEU A 1 78 ? -7.031 -5.807 5.769 1.00 94.00 78 LEU A O 1
ATOM 582 N N . GLU A 1 79 ? -8.900 -6.867 5.131 1.00 93.25 79 GLU A N 1
ATOM 583 C CA . GLU A 1 79 ? -8.472 -8.179 5.633 1.00 93.25 79 GLU A CA 1
ATOM 584 C C . GLU A 1 79 ? -7.241 -8.700 4.894 1.00 93.25 79 GLU A C 1
ATOM 586 O O . GLU A 1 79 ? -6.358 -9.316 5.496 1.00 93.25 79 GLU A O 1
ATOM 591 N N . PHE A 1 80 ? -7.165 -8.434 3.591 1.00 93.56 80 PHE A N 1
ATOM 592 C CA . PHE A 1 80 ? -6.008 -8.781 2.784 1.00 93.56 80 PHE A CA 1
ATOM 593 C C . PHE A 1 80 ? -4.747 -8.070 3.291 1.00 93.56 80 PHE A C 1
ATOM 595 O O . PHE A 1 80 ? -3.753 -8.726 3.599 1.00 93.56 80 PHE A O 1
ATOM 602 N N . LEU A 1 81 ? -4.790 -6.746 3.464 1.00 93.94 81 LEU A N 1
ATOM 603 C CA . LEU A 1 81 ? -3.647 -5.972 3.954 1.00 93.94 81 LEU A CA 1
ATOM 604 C C . LEU A 1 81 ? -3.234 -6.371 5.374 1.00 93.94 81 LEU A C 1
ATOM 606 O O . LEU A 1 81 ? -2.046 -6.366 5.693 1.00 93.94 81 LEU A O 1
ATOM 610 N N . ILE A 1 82 ? -4.188 -6.765 6.221 1.00 95.00 82 ILE A N 1
ATOM 611 C CA . ILE A 1 82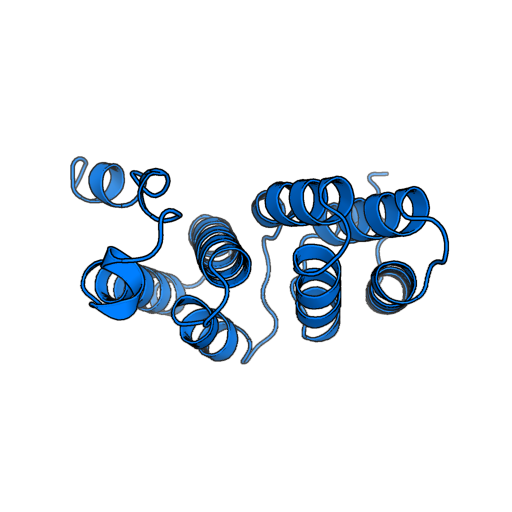 ? -3.886 -7.299 7.554 1.00 95.00 82 ILE A CA 1
ATOM 612 C C . ILE A 1 82 ? -3.084 -8.601 7.454 1.00 95.00 82 ILE A C 1
ATOM 614 O O . ILE A 1 82 ? -2.120 -8.775 8.197 1.00 95.00 82 ILE A O 1
ATOM 618 N N . LYS A 1 83 ? -3.409 -9.500 6.516 1.00 93.94 83 LYS A N 1
ATOM 619 C CA . LYS A 1 83 ? -2.614 -10.721 6.284 1.00 93.94 83 LYS A CA 1
ATOM 620 C C . LYS A 1 83 ? -1.191 -10.386 5.828 1.00 93.94 83 LYS A C 1
ATOM 622 O O . LYS A 1 83 ? -0.235 -11.012 6.290 1.00 93.94 83 LYS A O 1
ATOM 627 N N . GLU A 1 84 ? -1.033 -9.359 4.994 1.00 93.12 84 GLU A N 1
ATOM 628 C CA . GLU A 1 84 ? 0.273 -8.906 4.497 1.00 93.12 84 GLU A CA 1
ATOM 629 C C . GLU A 1 84 ? 1.195 -8.345 5.594 1.00 93.12 84 GLU A C 1
ATOM 631 O O . GLU A 1 84 ? 2.418 -8.361 5.435 1.00 93.12 84 GLU A O 1
ATOM 636 N N . LEU A 1 85 ? 0.663 -7.951 6.760 1.00 92.69 85 LEU A N 1
ATOM 637 C CA . LEU A 1 85 ? 1.493 -7.611 7.926 1.00 92.69 85 LEU A CA 1
ATOM 638 C C . LEU A 1 85 ? 2.440 -8.752 8.313 1.00 92.69 85 LEU A C 1
ATOM 640 O O . LEU A 1 85 ? 3.533 -8.494 8.813 1.00 92.69 85 LEU A O 1
ATOM 644 N N . TYR A 1 86 ? 2.055 -9.999 8.035 1.00 92.19 86 TYR A N 1
ATOM 645 C CA . TYR A 1 86 ? 2.796 -11.211 8.381 1.00 92.19 86 TYR A CA 1
ATOM 646 C C . TYR A 1 86 ? 3.552 -11.830 7.201 1.00 92.19 86 TYR A C 1
ATOM 648 O O . TYR A 1 86 ? 4.114 -12.920 7.337 1.00 92.19 86 TYR A O 1
ATOM 656 N N . HIS A 1 87 ? 3.607 -11.137 6.060 1.00 91.19 87 HIS A N 1
ATOM 657 C CA . HIS A 1 87 ? 4.258 -11.617 4.845 1.00 91.19 87 HIS A CA 1
ATOM 658 C C . HIS A 1 87 ? 5.727 -12.002 5.080 1.00 91.19 87 HIS A C 1
ATOM 660 O O . HIS A 1 87 ? 6.397 -11.413 5.922 1.00 91.19 87 HIS A O 1
ATOM 666 N N . GLN A 1 88 ? 6.291 -12.965 4.339 1.00 87.94 88 GLN A N 1
ATOM 667 C CA . GLN A 1 88 ? 7.685 -13.406 4.534 1.00 87.94 88 GLN A CA 1
ATOM 668 C C . GLN A 1 88 ? 8.724 -12.301 4.257 1.00 87.94 88 GLN A C 1
ATOM 670 O O . GLN A 1 88 ? 9.684 -12.154 5.018 1.00 87.94 88 GLN A O 1
ATOM 675 N N . PHE A 1 89 ? 8.491 -11.469 3.241 1.00 86.00 89 PHE A N 1
ATOM 676 C CA . PHE A 1 89 ? 9.355 -10.337 2.902 1.00 86.00 89 PHE A CA 1
ATOM 677 C C . PHE A 1 89 ? 9.100 -9.124 3.808 1.00 86.00 89 PHE A C 1
ATOM 679 O O . PHE A 1 89 ? 7.959 -8.668 3.895 1.00 86.00 89 PHE A O 1
ATOM 686 N N . PRO A 1 90 ? 10.140 -8.557 4.448 1.00 86.00 90 PRO A N 1
ATOM 687 C CA . PRO A 1 90 ? 9.977 -7.403 5.328 1.00 86.00 90 PRO A CA 1
ATOM 688 C C . PRO A 1 90 ? 9.437 -6.138 4.637 1.00 86.00 90 PRO A C 1
ATOM 690 O O . PRO A 1 90 ? 8.709 -5.374 5.267 1.00 86.00 90 PRO A O 1
ATOM 693 N N . SER A 1 91 ? 9.751 -5.924 3.355 1.00 86.81 91 SER A N 1
ATOM 694 C CA . SER A 1 91 ? 9.232 -4.796 2.564 1.00 86.81 91 SER A CA 1
ATOM 695 C C . SER A 1 91 ? 7.704 -4.821 2.460 1.00 86.81 91 SER A C 1
ATOM 697 O O . SER A 1 91 ? 7.066 -3.791 2.671 1.00 86.81 91 SER A O 1
ATOM 699 N N . MET A 1 92 ? 7.120 -6.003 2.242 1.00 91.38 92 MET A N 1
ATOM 700 C CA . MET A 1 92 ? 5.666 -6.200 2.201 1.00 91.38 92 MET A CA 1
ATOM 701 C C . MET A 1 92 ? 5.014 -5.902 3.552 1.00 91.38 92 MET A C 1
ATOM 703 O O . MET A 1 92 ? 4.054 -5.137 3.605 1.00 91.38 92 MET A O 1
ATOM 707 N N . CYS A 1 93 ? 5.583 -6.416 4.652 1.00 91.50 93 CYS A N 1
ATOM 708 C CA . CYS A 1 93 ? 5.098 -6.111 6.003 1.00 91.50 93 CYS A CA 1
ATOM 709 C C . CYS A 1 93 ? 5.067 -4.597 6.258 1.00 91.50 93 CYS A C 1
ATOM 711 O O . CYS A 1 93 ? 4.092 -4.069 6.793 1.00 91.50 93 CYS A O 1
ATOM 713 N N . LEU A 1 94 ? 6.142 -3.893 5.877 1.00 89.81 94 LEU A N 1
ATOM 714 C CA . LEU A 1 94 ? 6.239 -2.447 6.062 1.00 89.81 94 LEU A CA 1
ATOM 715 C C . LEU A 1 94 ? 5.219 -1.697 5.217 1.00 89.81 94 LEU A C 1
ATOM 717 O O . LEU A 1 94 ? 4.602 -0.754 5.708 1.00 89.81 94 LEU A O 1
ATOM 721 N N . ALA A 1 95 ? 5.073 -2.089 3.954 1.00 92.50 95 ALA A N 1
ATOM 722 C CA . ALA A 1 95 ? 4.146 -1.451 3.039 1.00 92.50 95 ALA A CA 1
ATOM 723 C C . ALA A 1 95 ? 2.706 -1.612 3.528 1.00 92.50 95 ALA A C 1
ATOM 725 O O . ALA A 1 95 ? 2.006 -0.611 3.659 1.00 92.50 95 ALA A O 1
ATOM 726 N N . ALA A 1 96 ? 2.310 -2.826 3.919 1.00 93.75 96 ALA A N 1
ATOM 727 C CA . ALA A 1 96 ? 1.005 -3.092 4.513 1.00 93.75 96 ALA A CA 1
ATOM 728 C C . ALA A 1 96 ? 0.761 -2.224 5.756 1.00 93.75 96 ALA A C 1
ATOM 730 O O . ALA A 1 96 ? -0.249 -1.528 5.839 1.00 93.75 96 ALA A O 1
ATOM 731 N N . ALA A 1 97 ? 1.722 -2.172 6.684 1.00 93.38 97 ALA A N 1
ATOM 732 C CA . ALA A 1 97 ? 1.603 -1.348 7.884 1.00 93.38 97 ALA A CA 1
ATOM 733 C C . ALA A 1 97 ? 1.468 0.151 7.562 1.00 93.38 97 ALA A C 1
ATOM 735 O O . ALA A 1 97 ? 0.685 0.851 8.209 1.00 93.38 97 ALA A O 1
ATOM 736 N N . ARG A 1 98 ? 2.204 0.655 6.563 1.00 93.50 98 ARG A N 1
ATOM 737 C CA . ARG A 1 98 ? 2.132 2.060 6.133 1.00 93.50 98 ARG A CA 1
ATOM 738 C C . ARG A 1 98 ? 0.810 2.392 5.456 1.00 93.50 98 ARG A C 1
ATOM 740 O O . ARG A 1 98 ? 0.247 3.430 5.783 1.00 93.50 98 ARG A O 1
ATOM 747 N N . ILE A 1 99 ? 0.310 1.517 4.584 1.00 94.12 99 ILE A N 1
ATOM 748 C CA . ILE A 1 99 ? -0.993 1.688 3.928 1.00 94.12 99 ILE A CA 1
ATOM 749 C C . ILE A 1 99 ? -2.095 1.711 4.985 1.00 94.12 99 ILE A C 1
ATOM 751 O O . ILE A 1 99 ? -2.863 2.664 5.044 1.00 94.12 99 ILE A O 1
ATOM 755 N N . LEU A 1 100 ? -2.121 0.720 5.882 1.00 94.19 100 LEU A N 1
ATOM 756 C CA . LEU A 1 100 ? -3.090 0.659 6.978 1.00 94.19 100 LEU A CA 1
ATOM 757 C C . LEU A 1 100 ? -3.014 1.903 7.877 1.00 94.19 100 LEU A C 1
ATOM 759 O O . LEU A 1 100 ? -4.043 2.466 8.239 1.00 94.19 100 LEU A O 1
ATOM 763 N N . SER A 1 101 ? -1.805 2.380 8.191 1.00 93.25 101 SER A N 1
ATOM 764 C CA . SER A 1 101 ? -1.616 3.614 8.966 1.00 93.25 101 SER A CA 1
ATOM 765 C C . SER A 1 101 ? -2.115 4.856 8.226 1.00 93.25 101 SER A C 1
ATOM 767 O O . SER A 1 101 ? -2.683 5.742 8.857 1.00 93.25 101 SER A O 1
ATOM 769 N N . ALA A 1 102 ? -1.906 4.942 6.910 1.00 91.44 102 ALA A N 1
ATOM 770 C CA . ALA A 1 102 ? -2.380 6.061 6.106 1.00 91.44 102 ALA A CA 1
ATOM 771 C C . ALA A 1 102 ? -3.914 6.074 6.049 1.00 91.44 102 ALA A C 1
ATOM 773 O O . ALA A 1 102 ? -4.525 7.084 6.376 1.00 91.44 102 ALA A O 1
ATOM 774 N N . VAL A 1 103 ? -4.532 4.922 5.778 1.00 92.38 103 VAL A N 1
ATOM 775 C CA . VAL A 1 103 ? -5.994 4.769 5.754 1.00 92.38 103 VAL A CA 1
ATOM 776 C C . VAL A 1 103 ? -6.618 5.063 7.120 1.00 92.38 103 VAL A C 1
ATOM 778 O O . VAL A 1 103 ? -7.656 5.713 7.196 1.00 92.38 103 VAL A O 1
ATOM 781 N N . TYR A 1 104 ? -5.993 4.637 8.223 1.00 92.50 104 TYR A N 1
ATOM 782 C CA . TYR A 1 104 ? -6.477 4.935 9.577 1.00 92.50 104 TYR A CA 1
ATOM 783 C C . TYR A 1 104 ? -6.671 6.442 9.817 1.00 92.50 104 TYR A C 1
ATOM 785 O O . TYR A 1 104 ? -7.635 6.843 10.475 1.00 92.50 104 TYR A O 1
ATOM 793 N N . LEU A 1 105 ? -5.766 7.264 9.278 1.00 91.31 105 LEU A N 1
ATOM 794 C CA . LEU A 1 105 ? -5.770 8.717 9.450 1.00 91.31 105 LEU A CA 1
ATOM 795 C C . LEU A 1 105 ? -6.816 9.425 8.582 1.00 91.31 105 LEU A C 1
ATOM 797 O O . LEU A 1 105 ? -7.125 10.587 8.850 1.00 91.31 105 LEU A O 1
ATOM 801 N N . GLU A 1 106 ? -7.388 8.747 7.587 1.00 91.81 106 GLU A N 1
ATOM 802 C CA . GLU A 1 106 ? -8.328 9.384 6.674 1.00 91.81 106 GLU A CA 1
ATOM 803 C C . GLU A 1 106 ? -9.680 9.690 7.329 1.00 91.81 106 GLU A C 1
ATOM 805 O O . GLU A 1 106 ? -10.241 8.837 8.033 1.00 91.81 106 GLU A O 1
ATOM 810 N N . PRO A 1 107 ? -10.258 10.886 7.092 1.00 89.38 107 PRO A N 1
ATOM 811 C CA . PRO A 1 107 ? -11.540 11.280 7.675 1.00 89.38 107 PRO A CA 1
ATOM 812 C C . PRO A 1 107 ? -12.703 10.348 7.321 1.00 89.38 107 PRO A C 1
ATOM 814 O O . PRO A 1 107 ? -13.600 10.166 8.140 1.00 89.38 107 PRO A O 1
ATOM 817 N N . CYS A 1 108 ? -12.682 9.754 6.125 1.00 87.25 108 CYS A N 1
ATOM 818 C CA . CYS A 1 108 ? -13.727 8.855 5.634 1.00 87.25 108 CYS A CA 1
ATOM 819 C C . CYS A 1 108 ? -13.674 7.446 6.243 1.00 87.25 108 CYS A C 1
ATOM 821 O O . CYS A 1 108 ? -14.633 6.689 6.105 1.00 87.25 108 CYS A O 1
ATOM 823 N N . THR A 1 109 ? -12.577 7.073 6.905 1.00 89.69 109 THR A N 1
ATOM 824 C CA . THR A 1 109 ? -12.425 5.738 7.490 1.00 89.69 109 THR A CA 1
ATOM 825 C C . THR A 1 109 ? -13.320 5.603 8.713 1.00 89.69 109 THR A C 1
ATOM 827 O O . THR A 1 109 ? -13.192 6.350 9.687 1.00 89.69 109 THR A O 1
ATOM 830 N N . SER A 1 110 ? -14.230 4.628 8.676 1.00 92.81 110 SER A N 1
ATOM 831 C CA . SER A 1 110 ? -15.219 4.443 9.738 1.00 92.81 110 SER A CA 1
ATOM 832 C C . SER A 1 110 ? -14.560 4.102 11.086 1.00 92.81 110 SER A C 1
ATOM 834 O O . SER A 1 110 ? -13.509 3.451 11.117 1.00 92.81 110 SER A O 1
ATOM 836 N N . PRO A 1 111 ? -15.188 4.444 12.229 1.00 94.19 111 PRO A N 1
ATOM 837 C CA . PRO A 1 111 ? -14.674 4.068 13.549 1.00 94.19 111 PRO A CA 1
ATOM 838 C C . PRO A 1 111 ? -14.425 2.561 13.699 1.00 94.19 111 PRO A C 1
ATOM 840 O O . PRO A 1 111 ? -13.422 2.154 14.283 1.00 94.19 111 PRO A O 1
ATOM 843 N N . LYS A 1 112 ? -15.294 1.728 13.107 1.00 94.12 112 LYS A N 1
ATOM 844 C CA . LYS A 1 112 ? -15.143 0.266 13.096 1.00 94.12 112 LYS A CA 1
ATOM 845 C C . LYS A 1 112 ? -13.876 -0.166 12.354 1.00 94.12 112 LYS A C 1
ATOM 847 O O . LYS A 1 112 ? -13.110 -0.963 12.883 1.00 94.12 112 LYS A O 1
ATOM 852 N N . GLN A 1 113 ? -13.630 0.374 11.158 1.00 93.44 113 GLN A N 1
ATOM 853 C CA . GLN A 1 113 ? -12.408 0.078 10.401 1.00 93.44 113 GLN A CA 1
ATOM 854 C C . GLN A 1 113 ? -11.161 0.567 11.139 1.00 93.44 113 GLN A C 1
ATOM 856 O O . GLN A 1 113 ? -10.189 -0.175 11.234 1.00 93.44 113 GLN A O 1
ATOM 861 N N . ARG A 1 114 ? -11.191 1.775 11.722 1.00 94.50 114 ARG A N 1
ATOM 862 C CA . ARG A 1 114 ? -10.071 2.302 12.519 1.00 94.50 114 ARG A CA 1
ATOM 863 C C . ARG A 1 114 ? -9.711 1.387 13.684 1.00 94.50 114 ARG A C 1
ATOM 865 O O . ARG A 1 114 ? -8.530 1.148 13.916 1.00 94.50 114 ARG A O 1
ATOM 872 N N . HIS A 1 115 ? -10.715 0.862 14.383 1.00 95.56 115 HIS A N 1
ATOM 873 C CA . HIS A 1 115 ? -10.510 -0.084 15.473 1.00 95.56 115 HIS A CA 1
ATOM 874 C C . HIS A 1 115 ? -9.844 -1.378 14.985 1.00 95.56 115 HIS A C 1
ATOM 876 O O . HIS A 1 115 ? -8.796 -1.744 15.510 1.00 95.56 115 HIS A O 1
ATOM 882 N N . ILE A 1 116 ? -10.367 -1.989 13.913 1.00 96.00 116 ILE A N 1
ATOM 883 C CA . ILE A 1 116 ? -9.788 -3.198 13.298 1.00 96.00 116 ILE A CA 1
ATOM 884 C C . ILE A 1 116 ? -8.324 -2.967 12.888 1.00 96.00 116 ILE A C 1
ATOM 886 O O . ILE A 1 116 ? -7.458 -3.794 13.170 1.00 96.00 116 ILE A O 1
ATOM 890 N N . ILE A 1 117 ? -8.031 -1.831 12.245 1.00 94.44 117 ILE A N 1
ATOM 891 C CA . ILE A 1 117 ? -6.670 -1.469 11.832 1.00 94.44 117 ILE A CA 1
ATOM 892 C C . ILE A 1 117 ? -5.744 -1.353 13.049 1.00 94.44 117 ILE A C 1
ATOM 894 O O . ILE A 1 117 ? -4.640 -1.899 13.039 1.00 94.44 117 ILE A O 1
ATOM 898 N N . LEU A 1 118 ? -6.180 -0.643 14.092 1.00 94.62 118 LEU A N 1
ATOM 899 C CA . LEU A 1 118 ? -5.376 -0.416 15.290 1.00 94.62 118 LEU A CA 1
ATOM 900 C C . LEU A 1 118 ? -5.051 -1.733 16.007 1.00 94.62 118 LEU A C 1
ATOM 902 O O . LEU A 1 118 ? -3.897 -1.954 16.378 1.00 94.62 118 LEU A O 1
ATOM 906 N N . GLU A 1 119 ? -6.039 -2.616 16.160 1.00 95.50 119 GLU A N 1
ATOM 907 C CA . GLU A 1 119 ? -5.852 -3.942 16.755 1.00 95.50 119 GLU A CA 1
ATOM 908 C C . GLU A 1 119 ? -4.885 -4.800 15.938 1.00 95.50 119 GLU A C 1
ATOM 910 O O . GLU A 1 119 ? -3.942 -5.363 16.497 1.00 95.50 119 GLU A O 1
ATOM 915 N N . ALA A 1 120 ? -5.054 -4.843 14.613 1.00 94.44 120 ALA A N 1
ATOM 916 C CA . ALA A 1 120 ? -4.181 -5.607 13.727 1.00 94.44 120 ALA A CA 1
ATOM 917 C C . ALA A 1 120 ? -2.721 -5.128 13.790 1.00 94.44 120 ALA A C 1
ATOM 919 O O . ALA A 1 120 ? -1.798 -5.938 13.903 1.00 94.44 120 ALA A O 1
ATOM 920 N N . LEU A 1 121 ? -2.493 -3.809 13.774 1.00 93.06 121 LEU A N 1
ATOM 921 C CA . LEU A 1 121 ? -1.153 -3.231 13.910 1.00 93.06 121 LEU A CA 1
ATOM 922 C C . LEU A 1 121 ? -0.536 -3.539 15.283 1.00 93.06 121 LEU A C 1
ATOM 924 O O . LEU A 1 121 ? 0.645 -3.886 15.367 1.00 93.06 121 LEU A O 1
ATOM 928 N N . ALA A 1 122 ? -1.321 -3.438 16.360 1.00 89.81 122 ALA A N 1
ATOM 929 C CA . ALA A 1 122 ? -0.865 -3.752 17.711 1.00 89.81 122 ALA A CA 1
ATOM 930 C C . ALA A 1 122 ? -0.518 -5.240 17.872 1.00 89.81 122 ALA A C 1
ATOM 932 O O . ALA A 1 122 ? 0.462 -5.576 18.541 1.00 89.81 122 ALA A O 1
ATOM 933 N N . GLU A 1 123 ? -1.287 -6.133 17.252 1.00 91.19 123 GLU A N 1
ATOM 934 C CA . GLU A 1 123 ? -1.046 -7.571 17.314 1.00 91.19 123 GLU A CA 1
ATOM 935 C C . GLU A 1 123 ? 0.167 -7.990 16.476 1.00 91.19 123 GLU A C 1
ATOM 937 O O . GLU A 1 123 ? 0.999 -8.781 16.930 1.00 91.19 123 GLU A O 1
ATOM 942 N N . ALA A 1 124 ? 0.361 -7.386 15.300 1.00 89.50 124 ALA A N 1
ATOM 943 C CA . ALA A 1 124 ? 1.546 -7.617 14.477 1.00 89.50 124 ALA A CA 1
ATOM 944 C C . ALA A 1 124 ? 2.856 -7.330 15.237 1.00 89.50 124 ALA A C 1
ATOM 946 O O . ALA A 1 124 ? 3.809 -8.103 15.135 1.00 89.50 124 ALA A O 1
ATOM 947 N N . LEU A 1 125 ? 2.892 -6.286 16.076 1.00 85.06 125 LEU A N 1
ATOM 948 C CA . LEU A 1 125 ? 4.060 -5.948 16.907 1.00 85.06 125 LEU A CA 1
ATOM 949 C C . LEU A 1 125 ? 4.416 -7.026 17.942 1.00 85.06 125 LEU A C 1
ATOM 951 O O . LEU A 1 125 ? 5.580 -7.166 18.335 1.00 85.06 125 LEU A O 1
ATOM 955 N N . LYS A 1 126 ? 3.429 -7.793 18.412 1.00 85.56 126 LYS A N 1
ATOM 956 C CA . LYS A 1 126 ? 3.650 -8.860 19.397 1.00 85.56 126 LYS A CA 1
ATOM 957 C C . LYS A 1 126 ? 4.169 -10.138 18.741 1.00 85.56 126 LYS A C 1
ATOM 959 O O . LYS A 1 126 ? 4.841 -10.929 19.413 1.00 85.56 126 LYS A O 1
ATOM 964 N N . HIS A 1 127 ? 3.914 -10.311 17.445 1.00 82.50 127 HIS A N 1
ATOM 965 C CA . HIS A 1 127 ? 4.115 -11.566 16.740 1.00 82.50 127 HIS A CA 1
ATOM 966 C C . HIS A 1 127 ? 5.607 -11.947 16.586 1.00 82.50 127 HIS A C 1
ATOM 968 O O . HIS A 1 127 ? 6.421 -11.139 16.122 1.00 82.50 127 HIS A O 1
ATOM 974 N N . PRO A 1 128 ? 6.008 -13.194 16.915 1.00 79.38 128 PRO A N 1
ATOM 975 C CA . PRO A 1 128 ? 7.412 -13.616 16.878 1.00 79.38 128 PRO A CA 1
ATOM 976 C C . PRO A 1 128 ? 8.078 -13.506 15.501 1.00 79.38 128 PRO A C 1
ATOM 978 O O . PRO A 1 128 ? 9.263 -13.180 15.420 1.00 79.38 128 PRO A O 1
ATOM 981 N N . SER A 1 129 ? 7.328 -13.754 14.418 1.00 76.25 129 SER A N 1
ATOM 982 C CA . SER A 1 129 ? 7.854 -13.635 13.047 1.00 76.25 129 SER A CA 1
ATOM 983 C C . SER A 1 129 ? 8.198 -12.193 12.669 1.00 76.25 129 SER A C 1
ATOM 985 O O . SER A 1 129 ? 9.027 -11.982 11.791 1.00 76.25 129 SER A O 1
ATOM 987 N N . ILE A 1 130 ? 7.591 -11.213 13.343 1.00 73.44 130 ILE A N 1
ATOM 988 C CA . ILE A 1 130 ? 7.779 -9.786 13.091 1.00 73.44 130 ILE A CA 1
ATOM 989 C C . ILE A 1 130 ? 8.933 -9.231 13.917 1.00 73.44 130 ILE A C 1
ATOM 991 O O . ILE A 1 130 ? 9.776 -8.519 13.379 1.00 73.44 130 ILE A O 1
ATOM 995 N N . LYS A 1 131 ? 9.050 -9.636 15.187 1.00 66.94 131 LYS A N 1
ATOM 996 C CA . LYS A 1 131 ? 10.158 -9.233 16.076 1.00 66.94 131 LYS A CA 1
ATOM 997 C C . LYS A 1 131 ? 11.547 -9.538 15.510 1.00 66.94 131 LYS A C 1
ATOM 999 O O . LYS A 1 131 ? 12.506 -8.851 15.837 1.00 66.94 131 LYS A O 1
ATOM 1004 N N . LYS A 1 132 ? 11.656 -10.574 14.674 1.00 64.69 132 LYS A N 1
ATOM 1005 C CA . LYS A 1 132 ? 12.913 -10.990 14.037 1.00 64.69 132 LYS A CA 1
ATOM 1006 C C . LYS A 1 132 ? 13.195 -10.279 12.708 1.00 64.69 132 LYS A C 1
ATOM 1008 O O . LYS A 1 132 ? 14.260 -10.490 12.137 1.00 64.69 132 LYS A O 1
ATOM 1013 N N . LYS A 1 133 ? 12.270 -9.457 12.198 1.00 66.12 133 LYS A N 1
ATOM 1014 C CA . LYS A 1 133 ? 12.452 -8.720 10.942 1.00 66.12 133 LYS A CA 1
ATOM 1015 C C . LYS A 1 133 ? 13.040 -7.335 11.231 1.00 66.12 133 LYS A C 1
ATOM 1017 O O . LYS A 1 133 ? 12.437 -6.583 11.996 1.00 66.12 133 LYS A O 1
ATOM 1022 N N . PRO A 1 134 ? 14.136 -6.933 10.564 1.00 54.88 134 PRO A N 1
ATOM 1023 C CA . PRO A 1 134 ? 14.824 -5.652 10.793 1.00 54.88 134 PRO A CA 1
ATOM 1024 C C . PRO A 1 134 ? 14.028 -4.399 10.366 1.00 54.88 134 PRO A C 1
ATOM 1026 O O . PRO A 1 134 ? 14.566 -3.301 10.308 1.00 54.88 134 PRO A O 1
ATOM 1029 N N . VAL A 1 135 ? 12.737 -4.545 10.072 1.00 52.81 135 VAL A N 1
ATOM 1030 C CA . VAL A 1 135 ? 11.867 -3.506 9.513 1.00 52.81 135 VAL A CA 1
ATOM 1031 C C . VAL A 1 135 ? 11.030 -2.785 10.573 1.00 52.81 135 VAL A C 1
ATOM 1033 O O . VAL A 1 135 ? 10.641 -1.633 10.379 1.00 52.81 135 VAL A O 1
ATOM 1036 N N . PHE A 1 136 ? 10.794 -3.407 11.730 1.00 48.25 136 PHE A N 1
ATOM 1037 C CA . PHE A 1 136 ? 9.941 -2.824 12.772 1.00 48.25 136 PHE A CA 1
ATOM 1038 C C . PHE A 1 136 ? 10.648 -1.859 13.730 1.00 48.25 136 PHE A C 1
ATOM 1040 O O . PHE A 1 136 ? 9.994 -1.251 14.574 1.00 48.25 136 PHE A O 1
ATOM 1047 N N . THR A 1 137 ? 11.940 -1.591 13.538 1.00 43.50 137 THR A N 1
ATOM 1048 C CA . THR A 1 137 ? 12.638 -0.486 14.215 1.00 43.50 137 THR A CA 1
ATOM 1049 C C . THR A 1 137 ? 12.140 0.899 13.765 1.00 43.50 137 THR A C 1
ATOM 1051 O O . THR A 1 137 ? 12.451 1.892 14.416 1.00 43.50 137 THR A O 1
ATOM 1054 N N . MET A 1 138 ? 11.336 0.993 12.689 1.00 40.91 138 MET A N 1
ATOM 1055 C CA . MET A 1 138 ? 10.804 2.263 12.161 1.00 40.91 138 MET A CA 1
ATOM 1056 C C . MET A 1 138 ? 9.324 2.546 12.482 1.00 40.91 138 MET A C 1
ATOM 1058 O O . MET A 1 138 ? 8.879 3.674 12.273 1.00 40.91 138 MET A O 1
ATOM 1062 N N . ILE A 1 139 ? 8.550 1.594 13.018 1.00 43.88 139 ILE A N 1
ATOM 1063 C CA . ILE A 1 139 ? 7.137 1.825 13.387 1.00 43.88 139 ILE A CA 1
ATOM 1064 C C . ILE A 1 139 ? 7.067 2.195 14.877 1.00 43.88 139 ILE A C 1
ATOM 1066 O O . ILE A 1 139 ? 6.511 1.489 15.710 1.00 43.88 139 ILE A O 1
ATOM 1070 N N . ASN A 1 140 ? 7.651 3.344 15.228 1.00 37.88 140 ASN A N 1
ATOM 1071 C CA . ASN A 1 140 ? 7.478 3.971 16.548 1.00 37.88 140 ASN A CA 1
ATOM 1072 C C . ASN A 1 140 ? 6.215 4.859 16.613 1.00 37.88 140 ASN A C 1
ATOM 1074 O O . ASN A 1 140 ? 6.034 5.637 17.549 1.00 37.88 140 ASN A O 1
ATOM 1078 N N . THR A 1 141 ? 5.320 4.745 15.627 1.00 43.69 141 THR A N 1
ATOM 1079 C CA . THR A 1 141 ? 4.071 5.517 15.550 1.00 43.69 141 THR A CA 1
ATOM 1080 C C . THR A 1 141 ? 3.013 5.005 16.536 1.00 43.69 141 THR A C 1
ATOM 1082 O O . THR A 1 141 ? 2.263 5.809 17.079 1.00 43.69 141 THR A O 1
ATOM 1085 N N . ALA A 1 142 ? 3.004 3.707 16.872 1.00 38.31 142 ALA A N 1
ATOM 1086 C CA . ALA A 1 142 ? 2.044 3.143 17.831 1.00 38.31 142 ALA A CA 1
ATOM 1087 C C . ALA A 1 142 ? 2.264 3.652 19.271 1.00 38.31 142 ALA A C 1
ATOM 1089 O O . ALA A 1 142 ? 1.302 3.963 19.967 1.00 38.31 142 ALA A O 1
ATOM 1090 N N . LYS A 1 143 ? 3.523 3.849 19.696 1.00 37.47 143 LYS A N 1
ATOM 1091 C CA . LYS A 1 143 ? 3.842 4.411 21.025 1.00 37.47 143 LYS A CA 1
ATOM 1092 C C . LYS A 1 143 ? 3.378 5.859 21.207 1.00 37.47 143 LYS A C 1
ATOM 1094 O O . LYS A 1 143 ? 3.129 6.267 22.336 1.00 37.47 143 LYS A O 1
ATOM 1099 N N . LYS A 1 144 ? 3.261 6.638 20.126 1.00 37.62 144 LYS A N 1
ATOM 1100 C CA . LYS A 1 144 ? 2.779 8.029 20.191 1.00 37.62 144 LYS A CA 1
ATOM 1101 C C . LYS A 1 144 ? 1.260 8.135 20.335 1.00 37.62 144 LYS A C 1
ATOM 1103 O O . LYS A 1 144 ? 0.792 9.135 20.862 1.00 37.62 144 LYS A O 1
ATOM 1108 N N . ILE A 1 145 ? 0.503 7.126 19.902 1.00 42.31 145 ILE A N 1
ATOM 1109 C CA . ILE A 1 145 ? -0.968 7.155 19.940 1.00 42.31 145 ILE A CA 1
ATOM 1110 C C . ILE A 1 145 ? -1.489 6.790 21.338 1.00 42.31 145 ILE A C 1
ATOM 1112 O O . ILE A 1 145 ? -2.447 7.390 21.806 1.00 42.31 145 ILE A O 1
ATOM 1116 N N . THR A 1 146 ? -0.811 5.893 22.060 1.00 37.12 146 THR A N 1
ATOM 1117 C CA . THR A 1 146 ? -1.167 5.534 23.448 1.00 37.12 146 THR A CA 1
ATOM 1118 C C . THR A 1 146 ? -0.672 6.522 24.508 1.00 37.12 146 THR A C 1
ATOM 1120 O O . THR A 1 146 ? -0.995 6.356 25.673 1.00 37.12 146 THR A O 1
ATOM 1123 N N . ALA A 1 147 ? 0.150 7.511 24.144 1.00 37.62 147 ALA A N 1
ATOM 1124 C CA . ALA A 1 147 ? 0.688 8.491 25.094 1.00 37.62 147 ALA A CA 1
ATOM 1125 C C . ALA A 1 147 ? -0.155 9.777 25.202 1.00 37.62 147 ALA A C 1
ATOM 1127 O O . ALA A 1 147 ? 0.116 10.595 26.074 1.00 37.62 147 ALA A O 1
ATOM 1128 N N . ASN A 1 148 ? -1.151 9.956 24.326 1.00 36.47 148 ASN A N 1
ATOM 1129 C CA . ASN A 1 148 ? -1.989 11.160 24.247 1.00 36.47 148 ASN A CA 1
ATOM 1130 C C . ASN A 1 148 ? -3.493 10.875 24.454 1.00 36.47 148 ASN A C 1
ATOM 1132 O O . ASN A 1 148 ? -4.324 11.697 24.068 1.00 36.47 148 ASN A O 1
ATOM 1136 N N . HIS A 1 149 ? -3.838 9.733 25.054 1.00 36.59 149 HIS A N 1
ATOM 1137 C CA . HIS A 1 149 ? -5.186 9.420 25.530 1.00 36.59 149 HIS A CA 1
ATOM 1138 C C . HIS A 1 149 ? -5.140 9.009 26.995 1.00 36.59 149 HIS A C 1
ATOM 1140 O O . HIS A 1 149 ? -4.276 8.167 27.328 1.00 36.59 149 HIS A O 1
#

InterPro domains:
  IPR016024 Armadillo-type fold [SSF48371] (21-129)

=== Feature glossary ===
The record interleaves many kinds of information about one protein. Here is each kind framed as the question it answers.

Q: What are the backbone torsion angles?
A: φ (phi) and ψ (psi) are the two rotatable backbone dihedrals per residue: φ is the C(i-1)–N–Cα–C torsion, ψ is the N–Cα–C–N(i+1) torsion, both in degrees on (−180°, 180°]. α-helical residues cluster near (−60°, −45°); β-strand residues near (−120°, +130°). A Ramachandran plot is simply a scatter of (φ, ψ) for every residue.

Q: What is the amino-acid chain?
A: This is the polypeptide sequence — one letter per residue, N-terminus first. Length ranges from a few dozen residues for small domains to over a thousand for large multi-domain proteins.

Q: How mobile is each atom in the crystal?
A: For experimental (PDB) structures, the B-factor (temperature factor) quantifies the positional spread of each atom in the crystal — a combination of thermal vibration and static disorder — in units of Å². High B-factors mark flexible loops or poorly resolved regions; low B-factors mark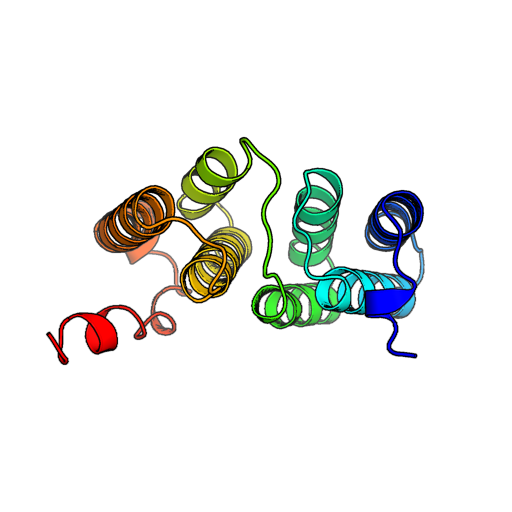 the rigid, well-ordered core.

Q: Are the domains correctly placed relative to each other?
A: Predicted Aligned Error (PAE) is an AlphaFold confidence matrix: entry (i, j) is the expected error in the position of residue j, in ångströms, when the prediction is superimposed on the true structure at residue i. Low PAE within a block of residues means that block is internally rigid and well-predicted; high PAE between two blocks means their relative placement is uncertain even if each block individually is confident.

Q: How confident is the AlphaFold model at each residue?
A: pLDDT is the predicted lDDT-Cα score: AlphaFold's confidence that the local environment of each residue (all inter-atomic distances within 15 Å) is correctly placed. It is a per-residue number between 0 and 100, with higher meaning more reliable.

Q: What family and function is it annotated with?
A: Functional annotations link the protein to curated databases. InterPro entries identify conserved domains and families by matching the sequence against member-database signatures (Pfam, PROSITE, CDD, …). Gene Ontology (GO) terms describe molecular function, biological process, and cellular component in a contr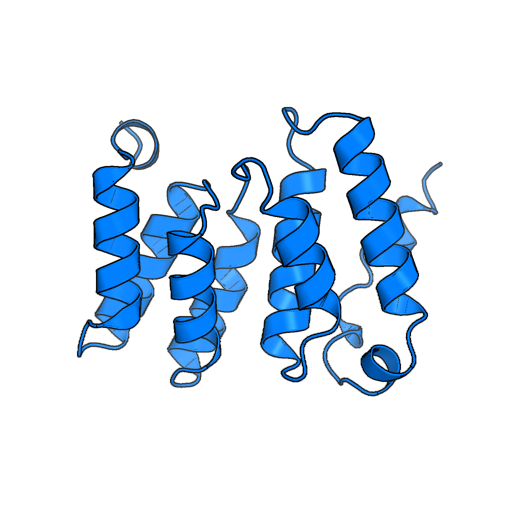olled vocabulary. CATH places the structure in a hierarchical fold classification (Class/Architecture/Topology/Homologous-superfamily). The organism is the source species.

Q: How big and how compact is the whole molecule?
A: Three whole-structure scalars: the radius of gyration (RMS distance of Cα from centroid, in Å), the count of Cα–Cα contacts (pairs closer than 8 Å and separated by more than four residues in sequence — i.e. tertiary, not local, contacts), and the bounding-box dimensions. Together they distinguish compact globular folds from extended fibres or disordered chains.

Q: What known structures does this most resemble?
A: The Foldseek neighbor list gives the closest experimentally determined structures in the PDB, ranked by structural alignment. TM-score near 1 means near-identical fold; near 0.3 means only rough topology match. This is how one finds what a novel AlphaFold prediction most resembles in the solved-structure universe.

Q: Which residues are buried vs exposed?
A: SASA measures how much of the protein is reachable by solvent. It is computed by rolling a water-sized probe over the atomic surface and summing the exposed area (Å²). Per-residue SASA distinguishes core (buried, low SASA) from surface (exposed, high SASA) residues; total SASA is a whole-molecule size measure.

Q: Which residues are in helices, strands, or loops?
A: Eight-state secondary structure (DSSP): H is the canonical α-helix, G the tighter 3₁₀-helix, I the wider π-helix; E/B are β-structure, T and S are turns and bends, and '-' is everything else. DSSP derives these from the pattern of main-chain N–H···O=C hydrogen bonds, not from the sequence.

Q: Where is each backbone atom in 3D?
A: Structure coordinates are given as an mmCIF _atom_site loop: one row per atom with element, residue name, chain id, sequence number, and x/y/z position in Å. Only the four main-chain atoms per residue are included here; side chains are omitted to keep the record compact.

Q: What if only a Cα trace is available?
A: Three-state secondary structure (P-SEA) collapses the eight DSSP classes into helix (a), strand (b), and coil (c). P-SEA assigns these from Cα geometry alone — distances and angles — without requiring backbone oxygens, so it works on any Cα trace.

Q: What do the rendered images show?
A: The six renders are orthographic views along the three Cartesian axes in both directions. Representation (cartoon, sticks, or surface) and color scheme (sequence-rainbow or by-chain) vary across proteins so the training set covers all the common visualization conventions.

Q: What does the local fold look like, residue by residue?
A: Foldseek's 3Di representation compresses backbone geometry into a per-residue letter drawn from a learned twenty-state alphabet. It captures the tertiary interaction pattern around each residue — which residues are packed against it in space, regardless of where they are in sequence.

Q: What do the diagnostic plots show?
A: The contact map is a binary N×N matrix image: pixel (i, j) is dark where Cα_i and Cα_j are within 8 Å and |i−j|>4. Because the |i−j|>4 filter removes local helical contacts, off-diagonal stripes parallel to the main diagonal indicate parallel β-sheets; stripes perpendicular to it indicate antiparallel β-sheets. The Ramachandran plot scatters every residue's (φ, ψ) pair against the sterically allowed regions. The PAE heatmap renders the predicted-aligned-error matrix.